Protein AF-A0A1S8CAV7-F1 (afdb_monomer_lite)

Structure (mmCIF, N/CA/C/O backbone):
data_AF-A0A1S8CAV7-F1
#
_entry.id   AF-A0A1S8CAV7-F1
#
loop_
_atom_site.group_PDB
_atom_site.id
_atom_site.type_symbol
_atom_site.label_atom_id
_atom_site.label_alt_id
_atom_site.label_comp_id
_atom_site.label_asym_id
_atom_site.label_entity_id
_atom_site.label_seq_id
_atom_site.pdbx_PDB_ins_code
_atom_site.Cartn_x
_atom_site.Cartn_y
_atom_site.Cartn_z
_atom_site.occupancy
_atom_site.B_iso_or_equiv
_atom_site.auth_seq_id
_atom_site.auth_comp_id
_atom_site.auth_asym_id
_atom_site.auth_atom_id
_atom_site.pdbx_PDB_model_num
ATOM 1 N N . MET A 1 1 ? -5.638 4.459 -50.640 1.00 62.03 1 MET A N 1
ATOM 2 C CA . MET A 1 1 ? -5.194 5.362 -49.550 1.00 62.03 1 MET A CA 1
ATOM 3 C C . MET A 1 1 ? -5.323 4.710 -48.174 1.00 62.03 1 MET A C 1
ATOM 5 O O . MET A 1 1 ? -4.313 4.609 -47.498 1.00 62.03 1 MET A O 1
ATOM 9 N N . VAL A 1 2 ? -6.490 4.172 -47.797 1.00 64.62 2 VAL A N 1
ATOM 10 C CA . VAL A 1 2 ? -6.706 3.442 -46.523 1.00 64.62 2 VAL A CA 1
ATOM 11 C C . VAL A 1 2 ? -5.658 2.351 -46.194 1.00 64.62 2 VAL A C 1
ATOM 13 O O . VAL A 1 2 ? -5.145 2.368 -45.078 1.00 64.62 2 VAL A O 1
ATOM 16 N N . PRO A 1 3 ? -5.250 1.453 -47.118 1.00 77.50 3 PRO A N 1
ATOM 17 C CA . PRO A 1 3 ? -4.288 0.393 -46.782 1.00 77.50 3 PRO A CA 1
ATOM 18 C C . PRO A 1 3 ? -2.865 0.908 -46.521 1.00 77.50 3 PRO A C 1
ATOM 20 O O . PRO A 1 3 ? -2.152 0.334 -45.707 1.00 77.50 3 PRO A O 1
ATOM 23 N N . ALA A 1 4 ? -2.458 2.010 -47.159 1.00 84.94 4 ALA A N 1
ATOM 24 C CA . ALA A 1 4 ? -1.143 2.609 -46.930 1.00 84.94 4 ALA A CA 1
ATOM 25 C C . ALA A 1 4 ? -1.073 3.296 -45.557 1.00 84.94 4 ALA A C 1
ATOM 27 O O . ALA A 1 4 ? -0.089 3.144 -44.843 1.00 84.94 4 ALA A O 1
ATOM 28 N N . VAL A 1 5 ? -2.145 3.990 -45.157 1.00 89.19 5 VAL A N 1
ATOM 29 C CA . VAL A 1 5 ? -2.251 4.597 -43.819 1.00 89.19 5 VAL A CA 1
ATOM 30 C C . VAL A 1 5 ? -2.245 3.519 -42.734 1.00 89.19 5 VAL A C 1
ATOM 32 O O . VAL A 1 5 ? -1.517 3.648 -41.754 1.00 89.19 5 VAL A O 1
ATOM 35 N N . ALA A 1 6 ? -2.989 2.427 -42.932 1.00 92.25 6 ALA A N 1
ATOM 36 C CA . ALA A 1 6 ? -2.999 1.299 -42.003 1.00 92.25 6 ALA A CA 1
ATOM 37 C C . ALA A 1 6 ? -1.619 0.626 -41.885 1.00 92.25 6 ALA A C 1
ATOM 39 O O . ALA A 1 6 ? -1.176 0.337 -40.777 1.00 92.25 6 ALA A O 1
ATOM 40 N N . ALA A 1 7 ? -0.914 0.426 -43.004 1.00 94.25 7 ALA A N 1
ATOM 41 C CA . ALA A 1 7 ? 0.429 -0.153 -43.000 1.00 94.25 7 ALA A CA 1
ATOM 42 C C . ALA A 1 7 ? 1.444 0.738 -42.269 1.00 94.25 7 ALA A C 1
ATOM 44 O O . ALA A 1 7 ? 2.224 0.238 -41.463 1.00 94.25 7 ALA A O 1
ATOM 45 N N . VAL A 1 8 ? 1.407 2.056 -42.499 1.00 96.44 8 VAL A N 1
ATOM 46 C CA . VAL A 1 8 ? 2.273 3.015 -41.793 1.00 96.44 8 VAL A CA 1
ATOM 47 C C . VAL A 1 8 ? 1.970 3.029 -40.295 1.00 96.44 8 VAL A C 1
ATOM 49 O O . VAL A 1 8 ? 2.902 2.994 -39.496 1.00 96.44 8 VAL A O 1
ATOM 52 N N . ALA A 1 9 ? 0.693 3.022 -39.901 1.00 96.00 9 ALA A N 1
ATOM 53 C CA . ALA A 1 9 ? 0.304 2.960 -38.493 1.00 96.00 9 ALA A CA 1
ATOM 54 C C . ALA A 1 9 ? 0.782 1.661 -37.821 1.00 96.00 9 ALA A C 1
ATOM 56 O O . ALA A 1 9 ? 1.320 1.704 -36.718 1.00 96.00 9 ALA A O 1
ATOM 57 N N . ALA A 1 10 ? 0.652 0.519 -38.502 1.00 96.44 10 ALA A N 1
ATOM 58 C CA . ALA A 1 10 ? 1.138 -0.763 -37.998 1.00 96.44 10 ALA A CA 1
ATOM 59 C C . ALA A 1 10 ? 2.668 -0.776 -37.833 1.00 96.44 10 ALA A C 1
ATOM 61 O O . ALA A 1 10 ? 3.169 -1.194 -36.794 1.00 96.44 10 ALA A O 1
ATOM 62 N N . LEU A 1 11 ? 3.412 -0.269 -38.821 1.00 97.38 11 LEU A N 1
ATOM 63 C CA . LEU A 1 11 ? 4.871 -0.137 -38.742 1.00 97.38 11 LEU A CA 1
ATOM 64 C C . LEU A 1 11 ? 5.308 0.791 -37.606 1.00 97.38 11 LEU A C 1
ATOM 66 O O . LEU A 1 11 ? 6.265 0.472 -36.906 1.00 97.38 11 LEU A O 1
ATOM 70 N N . ALA A 1 12 ? 4.603 1.906 -37.406 1.00 96.94 12 ALA A N 1
ATOM 71 C CA . ALA A 1 12 ? 4.876 2.821 -36.305 1.00 96.94 12 ALA A CA 1
ATOM 72 C C . ALA A 1 12 ? 4.676 2.133 -34.946 1.00 96.94 12 ALA A C 1
ATOM 74 O O . ALA A 1 12 ? 5.569 2.203 -34.108 1.00 96.94 12 ALA A O 1
ATOM 75 N N . LEU A 1 13 ? 3.568 1.404 -34.761 1.00 96.75 13 LEU A N 1
ATOM 76 C CA . LEU A 1 13 ? 3.305 0.638 -33.537 1.00 96.75 13 LEU A CA 1
ATOM 77 C C . LEU A 1 13 ? 4.399 -0.404 -33.270 1.00 96.75 13 LEU A C 1
ATOM 79 O O . LEU A 1 13 ? 4.959 -0.436 -32.178 1.00 96.75 13 LEU A O 1
ATOM 83 N N . VAL A 1 14 ? 4.769 -1.196 -34.282 1.00 97.38 14 VAL A N 1
ATOM 84 C CA . VAL A 1 14 ? 5.833 -2.206 -34.148 1.00 97.38 14 VAL A CA 1
ATOM 85 C C . VAL A 1 14 ? 7.176 -1.559 -33.810 1.00 97.38 14 VAL A C 1
ATOM 87 O O . VAL A 1 14 ? 7.891 -2.048 -32.940 1.00 97.38 14 VAL A O 1
ATOM 90 N N . ALA A 1 15 ? 7.532 -0.452 -34.467 1.00 96.81 15 ALA A N 1
ATOM 91 C CA . ALA A 1 15 ? 8.777 0.255 -34.184 1.00 96.81 15 ALA A CA 1
ATOM 92 C C . ALA A 1 15 ? 8.803 0.823 -32.756 1.00 96.81 15 ALA A C 1
ATOM 94 O O . ALA A 1 15 ? 9.840 0.759 -32.094 1.00 96.81 15 ALA A O 1
ATOM 95 N N . THR A 1 16 ? 7.672 1.342 -32.266 1.00 94.88 16 THR A N 1
ATOM 96 C CA . THR A 1 16 ? 7.531 1.812 -30.883 1.00 94.88 16 THR A CA 1
ATOM 97 C C . THR A 1 16 ? 7.692 0.671 -29.883 1.00 94.88 16 THR A C 1
ATOM 99 O O . THR A 1 16 ? 8.473 0.819 -28.945 1.00 94.88 16 THR A O 1
ATOM 102 N N . ASP A 1 17 ? 7.044 -0.473 -30.104 1.00 91.81 17 ASP A N 1
ATOM 103 C CA . ASP A 1 17 ? 7.161 -1.636 -29.217 1.00 91.81 17 ASP A CA 1
ATOM 104 C C . ASP A 1 17 ? 8.589 -2.189 -29.194 1.00 91.81 17 ASP A C 1
ATOM 106 O O . ASP A 1 17 ? 9.149 -2.423 -28.123 1.00 91.81 17 ASP A O 1
ATOM 110 N N . VAL A 1 18 ? 9.230 -2.334 -30.360 1.00 93.44 18 VAL A N 1
ATOM 111 C CA . VAL A 1 18 ? 10.631 -2.776 -30.446 1.00 93.44 18 VAL A CA 1
ATOM 112 C C . VAL A 1 18 ? 11.554 -1.790 -29.731 1.00 93.44 18 VAL A C 1
ATOM 114 O O . VAL A 1 18 ? 12.396 -2.208 -28.938 1.00 93.44 18 VAL A O 1
ATOM 117 N N . GLY A 1 19 ? 11.382 -0.484 -29.956 1.00 92.00 19 GLY A N 1
ATOM 118 C CA . GLY A 1 19 ? 12.151 0.546 -29.255 1.00 92.00 19 GLY A CA 1
ATOM 119 C C . GLY A 1 19 ? 11.951 0.492 -27.739 1.00 92.00 19 GLY A C 1
ATOM 120 O O . GLY A 1 19 ? 12.920 0.589 -26.985 1.00 92.00 19 GLY A O 1
ATOM 121 N N . PHE A 1 20 ? 10.716 0.263 -27.286 1.00 87.06 20 PHE A N 1
ATOM 122 C CA . PHE A 1 20 ? 10.390 0.107 -25.873 1.00 87.06 20 PHE A CA 1
ATOM 123 C C . PHE A 1 20 ? 11.086 -1.117 -25.263 1.00 87.06 20 PHE A C 1
ATOM 125 O O . PHE A 1 20 ? 11.745 -0.987 -24.229 1.00 87.06 20 PHE A O 1
ATOM 132 N N . VAL A 1 21 ? 11.012 -2.278 -25.921 1.00 87.81 21 VAL A N 1
ATOM 133 C CA . VAL A 1 21 ? 11.666 -3.521 -25.476 1.00 87.81 21 VAL A CA 1
ATOM 134 C C . VAL A 1 21 ? 13.182 -3.344 -25.394 1.00 87.81 21 VAL A C 1
ATOM 136 O O . VAL A 1 21 ? 13.780 -3.692 -24.379 1.00 87.81 21 VAL A O 1
ATOM 139 N N . LEU A 1 22 ? 13.802 -2.767 -26.429 1.00 89.62 22 LEU A N 1
ATOM 140 C CA . LEU A 1 22 ? 15.256 -2.574 -26.498 1.00 89.62 22 LEU A CA 1
ATOM 141 C C . LEU A 1 22 ? 15.782 -1.534 -25.499 1.00 89.62 22 LEU A C 1
ATOM 143 O O . LEU A 1 22 ? 16.968 -1.543 -25.181 1.00 89.62 22 LEU A O 1
ATOM 147 N N . SER A 1 23 ? 14.921 -0.648 -24.990 1.00 86.25 23 SER A N 1
ATOM 148 C CA . SER A 1 23 ? 15.301 0.366 -23.996 1.00 86.25 23 SER A CA 1
ATOM 149 C C . SER A 1 23 ? 15.392 -0.165 -22.558 1.00 86.25 23 SER A C 1
ATOM 151 O O . SER A 1 23 ? 15.775 0.586 -21.659 1.00 86.25 23 SER A O 1
ATOM 153 N N . ARG A 1 24 ? 15.028 -1.433 -22.310 1.00 81.62 24 ARG A N 1
ATOM 154 C CA . ARG A 1 24 ? 14.924 -2.013 -20.962 1.00 81.62 24 ARG A CA 1
ATOM 155 C C . ARG A 1 24 ? 15.697 -3.332 -20.827 1.00 81.62 24 ARG A C 1
ATOM 157 O O . ARG A 1 24 ? 15.833 -4.066 -21.803 1.00 81.62 24 ARG A O 1
ATOM 164 N N . PRO A 1 25 ? 16.185 -3.662 -19.617 1.00 81.00 25 PRO A N 1
ATOM 165 C CA . PRO A 1 25 ? 16.867 -4.928 -19.372 1.00 81.00 25 PRO A CA 1
ATOM 166 C C . PRO A 1 25 ? 15.910 -6.122 -19.494 1.00 81.00 25 PRO A C 1
ATOM 168 O O . PRO A 1 25 ? 14.741 -6.031 -19.118 1.00 81.00 25 PRO A O 1
ATOM 171 N N . LEU A 1 26 ? 16.433 -7.247 -19.989 1.00 83.00 26 LEU A N 1
ATOM 172 C CA . LEU A 1 26 ? 15.780 -8.557 -19.985 1.00 83.00 26 LEU A CA 1
ATOM 173 C C . LEU A 1 26 ? 16.530 -9.505 -19.026 1.00 83.00 26 LEU A C 1
ATOM 175 O O . LEU A 1 26 ? 17.762 -9.526 -19.077 1.00 83.00 26 LEU A O 1
ATOM 179 N N . PRO A 1 27 ? 15.827 -10.306 -18.197 1.00 85.25 27 PRO A N 1
ATOM 180 C CA . PRO A 1 27 ? 14.367 -10.375 -18.060 1.00 85.25 27 PRO A CA 1
ATOM 181 C C . PRO A 1 27 ? 13.772 -9.104 -17.434 1.00 85.25 27 PRO A C 1
ATOM 183 O O . PRO A 1 27 ? 14.444 -8.380 -16.702 1.00 85.25 27 PRO A O 1
ATOM 186 N N . TRP A 1 28 ? 12.503 -8.815 -17.737 1.00 80.12 28 TRP A N 1
ATOM 187 C CA . TRP A 1 28 ? 11.812 -7.672 -17.141 1.00 80.12 28 TRP A CA 1
ATOM 188 C C . TRP A 1 28 ? 11.629 -7.880 -15.639 1.00 80.12 28 TRP A C 1
ATOM 190 O O . TRP A 1 28 ? 11.002 -8.845 -15.215 1.00 80.12 28 TRP A O 1
ATOM 200 N N . VAL A 1 29 ? 12.134 -6.936 -14.845 1.00 81.81 29 VAL A N 1
ATOM 201 C CA . VAL A 1 29 ? 12.009 -6.956 -13.376 1.00 81.81 29 VAL A CA 1
ATOM 202 C C . VAL A 1 29 ? 10.701 -6.298 -12.910 1.00 81.81 29 VAL A C 1
ATOM 204 O O . VAL A 1 29 ? 10.203 -6.567 -11.820 1.00 81.81 29 VAL A O 1
ATOM 207 N N . GLN A 1 30 ? 10.116 -5.429 -13.741 1.00 80.69 30 GLN A N 1
ATOM 208 C CA . GLN A 1 30 ? 8.841 -4.755 -13.486 1.00 80.69 30 GLN A CA 1
ATOM 209 C C . GLN A 1 30 ? 8.024 -4.631 -14.774 1.00 80.69 30 GLN A C 1
ATOM 211 O O . GLN A 1 30 ? 8.579 -4.537 -15.872 1.00 80.69 30 GLN A O 1
ATOM 216 N N . ALA A 1 31 ? 6.698 -4.599 -14.624 1.00 82.88 31 ALA A N 1
ATOM 217 C CA . ALA A 1 31 ? 5.784 -4.391 -15.737 1.00 82.88 31 ALA A CA 1
ATOM 218 C C . ALA A 1 31 ? 6.028 -3.027 -16.425 1.00 82.88 31 ALA A C 1
ATOM 220 O O . ALA A 1 31 ? 6.380 -2.050 -15.756 1.00 82.88 31 ALA A O 1
ATOM 221 N N . PRO A 1 32 ? 5.806 -2.931 -17.752 1.00 77.75 32 PRO A N 1
ATOM 222 C CA . PRO A 1 32 ? 5.898 -1.688 -18.520 1.00 77.75 32 PRO A CA 1
ATOM 223 C C . PRO A 1 32 ? 5.147 -0.504 -17.906 1.00 77.75 32 PRO A C 1
ATOM 225 O O . PRO A 1 32 ? 5.674 0.609 -17.872 1.00 77.75 32 PRO A O 1
ATOM 228 N N . ILE A 1 33 ? 3.943 -0.786 -17.409 1.00 80.75 33 ILE A N 1
ATOM 229 C CA . ILE A 1 33 ? 3.052 0.126 -16.701 1.00 80.75 33 ILE A CA 1
ATOM 230 C C . ILE A 1 33 ? 2.805 -0.507 -15.335 1.00 80.75 33 ILE A C 1
ATOM 232 O O . ILE A 1 33 ? 2.320 -1.634 -15.253 1.00 80.75 33 ILE A O 1
ATOM 236 N N . SER A 1 34 ? 3.181 0.198 -14.273 1.00 85.75 34 SER A N 1
ATOM 237 C CA . SER A 1 34 ? 3.037 -0.271 -12.899 1.00 85.75 34 SER A CA 1
ATOM 238 C C . SER A 1 34 ? 2.838 0.914 -11.968 1.00 85.75 34 SER A C 1
ATOM 240 O O . SER A 1 34 ? 3.468 1.954 -12.148 1.00 85.75 34 SER A O 1
ATOM 242 N N . THR A 1 35 ? 1.983 0.740 -10.966 1.00 88.19 35 THR A N 1
ATOM 243 C CA . THR A 1 35 ? 1.799 1.680 -9.852 1.00 88.19 35 THR A CA 1
ATOM 244 C C . THR A 1 35 ? 2.415 1.164 -8.556 1.00 88.19 35 THR A C 1
ATOM 246 O O . THR A 1 35 ? 2.304 1.839 -7.537 1.00 88.19 35 THR A O 1
ATOM 249 N N . ASN A 1 36 ? 3.097 0.013 -8.597 1.00 91.31 36 ASN A N 1
ATOM 250 C CA . ASN A 1 36 ? 3.723 -0.616 -7.436 1.00 91.31 36 ASN A CA 1
ATOM 251 C C . ASN A 1 36 ? 4.852 0.244 -6.866 1.00 91.31 36 ASN A C 1
ATOM 253 O O . ASN A 1 36 ? 5.583 0.918 -7.601 1.00 91.31 36 ASN A O 1
ATOM 257 N N . TRP A 1 37 ? 5.028 0.199 -5.546 1.00 93.25 37 TRP A N 1
ATOM 258 C CA . TRP A 1 37 ? 6.032 1.008 -4.843 1.00 93.25 37 TRP A CA 1
ATOM 259 C C . TRP A 1 37 ? 7.343 0.239 -4.630 1.00 93.25 37 TRP A C 1
ATOM 261 O O . TRP A 1 37 ? 8.356 0.836 -4.277 1.00 93.25 37 TRP A O 1
ATOM 271 N N . ALA A 1 38 ? 7.344 -1.060 -4.937 1.00 93.31 38 ALA A N 1
ATOM 272 C CA . ALA A 1 38 ? 8.514 -1.925 -4.967 1.00 93.31 38 ALA A CA 1
ATOM 273 C C . ALA A 1 38 ? 8.427 -2.959 -6.107 1.00 93.31 38 ALA A C 1
ATOM 275 O O . ALA A 1 38 ? 7.399 -3.112 -6.776 1.00 93.31 38 ALA A O 1
ATOM 276 N N . THR A 1 39 ? 9.525 -3.672 -6.362 1.00 92.12 39 THR A N 1
ATOM 277 C CA . THR A 1 39 ? 9.519 -4.886 -7.200 1.00 92.12 39 THR A CA 1
ATOM 278 C C . THR A 1 39 ? 8.803 -6.041 -6.489 1.00 92.12 39 THR A C 1
ATOM 280 O O . THR A 1 39 ? 8.658 -6.031 -5.269 1.00 92.12 39 THR A O 1
ATOM 283 N N . ALA A 1 40 ? 8.371 -7.059 -7.242 1.00 91.06 40 ALA A N 1
ATOM 284 C CA . ALA A 1 40 ? 7.746 -8.248 -6.656 1.00 91.06 40 ALA A CA 1
ATOM 285 C C . ALA A 1 40 ? 8.689 -8.977 -5.680 1.00 91.06 40 ALA A C 1
ATOM 287 O O . ALA A 1 40 ? 8.264 -9.356 -4.596 1.00 91.06 40 ALA A O 1
ATOM 288 N N . GLU A 1 41 ? 9.971 -9.093 -6.036 1.00 92.94 41 GLU A N 1
ATOM 289 C CA . GLU A 1 41 ? 11.014 -9.687 -5.189 1.00 92.94 41 GLU A CA 1
ATOM 290 C C . GLU A 1 41 ? 11.230 -8.887 -3.895 1.00 92.94 41 GLU A C 1
ATOM 292 O O . GLU A 1 41 ? 11.359 -9.459 -2.818 1.00 92.94 41 GLU A O 1
ATOM 297 N N . GLN A 1 42 ? 11.207 -7.552 -3.973 1.00 95.44 42 GLN A N 1
ATOM 298 C CA . GLN A 1 42 ? 11.299 -6.706 -2.782 1.00 95.44 42 GLN A CA 1
ATOM 299 C C . GLN A 1 42 ? 10.078 -6.864 -1.873 1.00 95.44 42 GLN A C 1
ATOM 301 O O . GLN A 1 42 ? 10.258 -6.965 -0.666 1.00 95.44 42 GLN A O 1
ATOM 306 N N . TYR A 1 43 ? 8.860 -6.916 -2.422 1.00 95.19 43 TYR A N 1
ATOM 307 C CA . TYR A 1 43 ? 7.669 -7.187 -1.613 1.00 95.19 43 TYR A CA 1
ATOM 308 C C . TYR A 1 43 ? 7.710 -8.571 -0.969 1.00 95.19 43 TYR A C 1
ATOM 310 O O . TYR A 1 43 ? 7.356 -8.693 0.196 1.00 95.19 43 TYR A O 1
ATOM 318 N N . GLN A 1 44 ? 8.158 -9.593 -1.700 1.00 95.94 44 GLN A N 1
ATOM 319 C CA . GLN A 1 44 ? 8.335 -10.932 -1.149 1.00 95.94 44 GLN A CA 1
ATOM 320 C C . GLN A 1 44 ? 9.282 -10.911 0.051 1.00 95.94 44 GLN A C 1
ATOM 322 O O . GLN A 1 44 ? 8.892 -11.330 1.136 1.00 95.94 44 GLN A O 1
ATOM 327 N N . ARG A 1 45 ? 10.486 -10.354 -0.129 1.00 96.69 45 ARG A N 1
ATOM 328 C CA . ARG A 1 45 ? 11.482 -10.250 0.940 1.00 96.69 45 ARG A CA 1
ATOM 329 C C . ARG A 1 45 ? 10.926 -9.522 2.165 1.00 96.69 45 ARG A C 1
ATOM 331 O O . ARG A 1 45 ? 11.113 -9.984 3.280 1.00 96.69 45 ARG A O 1
ATOM 338 N N . ILE A 1 46 ? 10.239 -8.396 1.958 1.00 96.00 46 ILE A N 1
ATOM 339 C CA . ILE A 1 46 ? 9.635 -7.635 3.061 1.00 96.00 46 ILE A CA 1
ATOM 340 C C . ILE A 1 46 ? 8.580 -8.479 3.778 1.00 96.00 46 ILE A C 1
ATOM 342 O O . ILE A 1 46 ? 8.589 -8.519 4.999 1.00 96.00 46 ILE A O 1
ATOM 346 N N . GLY A 1 47 ? 7.703 -9.171 3.044 1.00 95.25 47 GLY A N 1
ATOM 347 C CA . GLY A 1 47 ? 6.706 -10.056 3.644 1.00 95.25 47 GLY A CA 1
ATOM 348 C C . GLY A 1 47 ? 7.353 -11.141 4.508 1.00 95.25 47 GLY A C 1
ATOM 349 O O . GLY A 1 47 ? 7.015 -11.262 5.679 1.00 95.25 47 GLY A O 1
ATOM 350 N N . GLU A 1 48 ? 8.339 -11.858 3.969 1.00 96.31 48 GLU A N 1
ATOM 351 C CA . GLU A 1 48 ? 9.077 -12.903 4.696 1.00 96.31 48 GLU A CA 1
ATOM 352 C C . GLU A 1 48 ? 9.766 -12.356 5.965 1.00 96.31 48 GLU A C 1
ATOM 354 O O . GLU A 1 48 ? 9.699 -12.976 7.025 1.00 96.31 48 GLU A O 1
ATOM 359 N N . GLU A 1 49 ? 10.390 -11.175 5.895 1.00 95.44 49 GLU A N 1
ATOM 360 C CA . GLU A 1 49 ? 11.027 -10.530 7.054 1.00 95.44 49 GLU A CA 1
ATOM 361 C C . GLU A 1 49 ? 10.000 -10.005 8.078 1.00 95.44 49 GLU A C 1
ATOM 363 O O . GLU A 1 49 ? 10.247 -10.034 9.288 1.00 95.44 49 GLU A O 1
ATOM 368 N N . MET A 1 50 ? 8.826 -9.566 7.616 1.00 94.00 50 MET A N 1
ATOM 369 C CA . MET A 1 50 ? 7.736 -9.104 8.474 1.00 94.00 50 MET A CA 1
ATOM 370 C C . MET A 1 50 ? 7.100 -10.228 9.292 1.00 94.00 50 MET A C 1
ATOM 372 O O . MET A 1 50 ? 6.580 -9.938 10.367 1.00 94.00 50 MET A O 1
ATOM 376 N N . GLN A 1 51 ? 7.157 -11.485 8.839 1.00 92.94 51 GLN A N 1
ATOM 377 C CA . GLN A 1 51 ? 6.531 -12.614 9.538 1.00 92.94 51 GLN A CA 1
ATOM 378 C C . GLN A 1 51 ? 6.956 -12.698 11.013 1.00 92.94 51 GLN A C 1
ATOM 380 O O . GLN A 1 51 ? 6.128 -12.931 11.894 1.00 92.94 51 GLN A O 1
ATOM 385 N N . GLU A 1 52 ? 8.242 -12.479 11.298 1.00 90.94 52 GLU A N 1
ATOM 386 C CA . GLU A 1 52 ? 8.741 -12.471 12.675 1.00 90.94 52 GLU A CA 1
ATOM 387 C C . GLU A 1 52 ? 8.566 -11.098 13.341 1.00 90.94 52 GLU A C 1
ATOM 389 O O . GLU A 1 52 ? 8.218 -11.032 14.518 1.00 90.94 52 GLU A O 1
ATOM 394 N N . ALA A 1 53 ? 8.749 -9.999 12.599 1.00 91.50 53 ALA A N 1
ATOM 395 C CA . ALA A 1 53 ? 8.652 -8.640 13.142 1.00 91.50 53 ALA A CA 1
ATOM 396 C C . ALA A 1 53 ? 7.226 -8.241 13.572 1.00 91.50 53 ALA A C 1
ATOM 398 O O . ALA A 1 53 ? 7.069 -7.418 14.472 1.00 91.50 53 ALA A O 1
ATOM 399 N N . ALA A 1 54 ? 6.202 -8.821 12.943 1.00 92.75 54 ALA A N 1
ATOM 400 C CA . ALA A 1 54 ? 4.787 -8.544 13.189 1.00 92.75 54 ALA A CA 1
ATOM 401 C C . ALA A 1 54 ? 4.046 -9.725 13.844 1.00 92.75 54 ALA A C 1
ATOM 403 O O . ALA A 1 54 ? 2.816 -9.792 13.818 1.00 92.75 54 ALA A O 1
ATOM 404 N N . ARG A 1 55 ? 4.775 -10.692 14.416 1.00 92.19 55 ARG A N 1
ATOM 405 C CA . ARG A 1 55 ? 4.177 -11.893 15.008 1.00 92.19 55 ARG A CA 1
ATOM 406 C C . ARG A 1 55 ? 3.184 -11.526 16.119 1.00 92.19 55 ARG A C 1
ATOM 408 O O . ARG A 1 55 ? 3.581 -11.076 17.189 1.00 92.19 55 ARG A O 1
ATOM 415 N N . GLY A 1 56 ? 1.909 -11.840 15.891 1.00 90.81 56 GLY A N 1
ATOM 416 C CA . GLY A 1 56 ? 0.824 -11.609 16.852 1.00 90.81 56 GLY A CA 1
ATOM 417 C C . GLY A 1 56 ? 0.292 -10.173 16.879 1.00 90.81 56 GLY A C 1
ATOM 418 O O . GLY A 1 56 ? -0.529 -9.862 17.737 1.00 90.81 56 GLY A O 1
ATOM 419 N N . GLU A 1 57 ? 0.745 -9.324 15.958 1.00 94.19 57 GLU A N 1
ATOM 420 C CA . GLU A 1 57 ? 0.299 -7.941 15.804 1.00 94.19 57 GLU A CA 1
ATOM 421 C C . GLU A 1 57 ? -0.659 -7.829 14.608 1.00 94.19 57 GLU A C 1
ATOM 423 O O . GLU A 1 57 ? -0.537 -8.567 13.625 1.00 94.19 57 GLU A O 1
ATOM 428 N N . VAL A 1 58 ? -1.585 -6.870 14.667 1.00 94.50 58 VAL A N 1
ATOM 429 C CA . VAL A 1 58 ? -2.415 -6.486 13.517 1.00 94.50 58 VAL A CA 1
ATOM 430 C C . VAL A 1 58 ? -1.728 -5.314 12.825 1.00 94.50 58 VAL A C 1
ATOM 432 O O . VAL A 1 58 ? -1.428 -4.297 13.454 1.00 94.50 58 VAL A O 1
ATOM 435 N N . VAL A 1 59 ? -1.466 -5.449 11.527 1.00 94.94 59 VAL A N 1
ATOM 436 C CA . VAL A 1 59 ? -0.635 -4.507 10.772 1.00 94.94 59 VAL A CA 1
ATOM 437 C C . VAL A 1 59 ? -1.479 -3.722 9.776 1.00 94.94 59 VAL A C 1
ATOM 439 O O . VAL A 1 59 ? -2.092 -4.293 8.879 1.00 94.94 59 VAL A O 1
ATOM 442 N N . ALA A 1 60 ? -1.467 -2.397 9.864 1.00 94.62 60 ALA A N 1
ATOM 443 C CA . ALA A 1 60 ? -2.062 -1.536 8.858 1.00 94.62 60 ALA A CA 1
ATOM 444 C C . ALA A 1 60 ? -1.227 -1.557 7.569 1.00 94.62 60 ALA A C 1
ATOM 446 O O . ALA A 1 60 ? -0.004 -1.386 7.567 1.00 94.62 60 ALA A O 1
ATOM 447 N N . SER A 1 61 ? -1.923 -1.754 6.459 1.00 91.19 61 SER A N 1
ATOM 448 C CA . SER A 1 61 ? -1.387 -1.728 5.102 1.00 91.19 61 SER A CA 1
ATOM 449 C C . SER A 1 61 ? -0.778 -0.381 4.682 1.00 91.19 61 SER A C 1
ATOM 451 O O . SER A 1 61 ? -1.336 0.665 5.017 1.00 91.19 61 SER A O 1
ATOM 453 N N . PRO A 1 62 ? 0.238 -0.375 3.792 1.00 87.44 62 PRO A N 1
ATOM 454 C CA . PRO A 1 62 ? 0.683 0.839 3.103 1.00 87.44 62 PRO A CA 1
ATOM 455 C C . PRO A 1 62 ? -0.211 1.235 1.904 1.00 87.44 62 PRO A C 1
ATOM 457 O O . PRO A 1 62 ? 0.104 2.177 1.179 1.00 87.44 62 PRO A O 1
ATOM 460 N N . GLY A 1 63 ? -1.280 0.483 1.631 1.00 80.94 63 GLY A N 1
ATOM 461 C CA . GLY A 1 63 ? -2.194 0.601 0.487 1.00 80.94 63 GLY A CA 1
ATOM 462 C C . GLY A 1 63 ? -2.072 -0.525 -0.555 1.00 80.94 63 GLY A C 1
ATOM 463 O O . GLY A 1 63 ? -3.033 -0.789 -1.268 1.00 80.94 63 GLY A O 1
ATOM 464 N N . GLU A 1 64 ? -0.926 -1.213 -0.630 1.00 80.12 64 GLU A N 1
ATOM 465 C CA . GLU A 1 64 ? -0.653 -2.316 -1.573 1.00 80.12 64 GLU A CA 1
ATOM 466 C C . GLU A 1 64 ? -0.336 -3.614 -0.796 1.00 80.12 64 GLU A C 1
ATOM 468 O O . GLU A 1 64 ? 0.830 -3.977 -0.626 1.00 80.12 64 GLU A O 1
ATOM 473 N N . ILE A 1 65 ? -1.365 -4.305 -0.279 1.00 84.25 65 ILE A N 1
ATOM 474 C CA . ILE A 1 65 ? -1.176 -5.4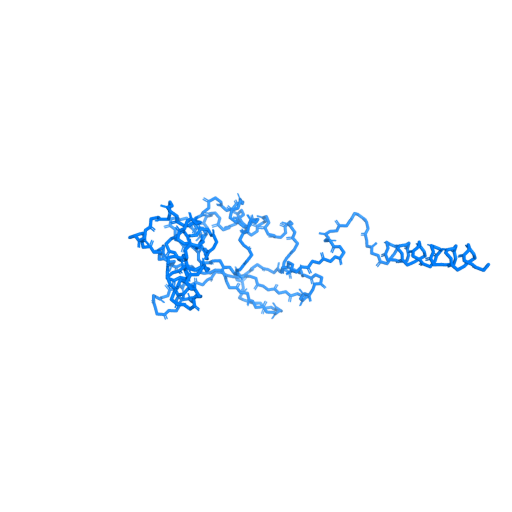53 0.638 1.00 84.25 65 ILE A CA 1
ATOM 475 C C . ILE A 1 65 ? -0.807 -6.770 -0.023 1.00 84.25 65 ILE A C 1
ATOM 477 O O . ILE A 1 65 ? -0.161 -7.589 0.617 1.00 84.25 65 ILE A O 1
ATOM 481 N N . GLY A 1 66 ? -1.259 -7.024 -1.254 1.00 85.38 66 GLY A N 1
ATOM 482 C CA . GLY A 1 66 ? -1.472 -8.399 -1.727 1.00 85.38 66 GLY A CA 1
ATOM 483 C C . GLY A 1 66 ? -0.247 -9.306 -1.588 1.00 85.38 66 GLY A C 1
ATOM 484 O O . GLY A 1 66 ? -0.320 -10.365 -0.970 1.00 85.38 66 GLY A O 1
ATOM 485 N N . THR A 1 67 ? 0.898 -8.868 -2.113 1.00 91.00 67 THR A N 1
ATOM 486 C CA . THR A 1 67 ? 2.147 -9.640 -2.043 1.00 91.00 67 THR A CA 1
ATOM 487 C C . THR A 1 67 ? 2.725 -9.681 -0.628 1.00 91.00 67 THR A C 1
ATOM 489 O O . THR A 1 67 ? 3.231 -10.719 -0.219 1.00 91.00 67 THR A O 1
ATOM 492 N N . LEU A 1 68 ? 2.634 -8.581 0.128 1.00 93.06 68 LEU A N 1
ATOM 493 C CA . LEU A 1 68 ? 3.121 -8.521 1.509 1.00 93.06 68 LEU A CA 1
ATOM 494 C C . LEU A 1 68 ? 2.359 -9.503 2.400 1.00 93.06 68 LEU A C 1
ATOM 496 O O . LEU A 1 68 ? 2.975 -10.328 3.063 1.00 93.06 68 LEU A O 1
ATOM 500 N N . ALA A 1 69 ? 1.028 -9.457 2.357 1.00 91.12 69 ALA A N 1
ATOM 501 C CA . ALA A 1 69 ? 0.160 -10.325 3.142 1.00 91.12 69 ALA A CA 1
ATOM 502 C C . ALA A 1 69 ? 0.354 -11.802 2.773 1.00 91.12 69 ALA A C 1
ATOM 504 O O . ALA A 1 69 ? 0.386 -12.654 3.656 1.00 91.12 69 ALA A O 1
ATOM 505 N N . TYR A 1 70 ? 0.542 -12.102 1.480 1.00 92.56 70 TYR A N 1
ATOM 506 C CA . TYR A 1 70 ? 0.783 -13.467 1.012 1.00 92.56 70 TYR A CA 1
ATOM 507 C C . TYR A 1 70 ? 2.054 -14.086 1.610 1.00 92.56 70 TYR A C 1
ATOM 509 O O . TYR A 1 70 ? 2.018 -15.242 2.013 1.00 92.56 70 TYR A O 1
ATOM 517 N N . TYR A 1 71 ? 3.161 -13.337 1.664 1.00 95.19 71 TYR A N 1
ATOM 518 C CA . TYR A 1 71 ? 4.442 -13.855 2.163 1.00 95.19 71 TYR A CA 1
ATOM 519 C C . TYR A 1 71 ? 4.636 -13.690 3.673 1.00 95.19 71 TYR A C 1
ATOM 521 O O . TYR A 1 71 ? 5.351 -14.482 4.275 1.00 95.19 71 TYR A O 1
ATOM 529 N N . CYS A 1 72 ? 4.016 -12.682 4.286 1.00 93.56 72 CYS A N 1
ATOM 530 C CA . CYS A 1 72 ? 4.112 -12.463 5.728 1.00 93.56 72 CYS A CA 1
ATOM 531 C C . CYS A 1 72 ? 3.352 -13.510 6.537 1.00 93.56 72 CYS A C 1
ATOM 533 O O . CYS A 1 72 ? 3.749 -13.821 7.656 1.00 93.56 72 CYS A O 1
ATOM 535 N N . GLU A 1 73 ? 2.239 -14.021 5.995 1.00 90.12 73 GLU A N 1
ATOM 536 C CA . GLU A 1 73 ? 1.293 -14.857 6.746 1.00 90.12 73 GLU A CA 1
ATOM 537 C C . GLU A 1 73 ? 0.859 -14.201 8.078 1.00 90.12 73 GLU A C 1
ATOM 539 O O . GLU A 1 73 ? 0.619 -14.877 9.077 1.00 90.12 73 GLU A O 1
ATOM 544 N N . CYS A 1 74 ? 0.774 -12.867 8.088 1.00 89.50 74 CYS A N 1
ATOM 545 C CA . CYS A 1 74 ? 0.365 -12.049 9.227 1.00 89.50 74 CYS A CA 1
ATOM 546 C C . CYS A 1 74 ? -0.948 -11.302 8.947 1.00 89.50 74 CYS A C 1
ATOM 548 O O . CYS A 1 74 ? -1.372 -11.174 7.794 1.00 89.50 74 CYS A O 1
ATOM 550 N N . ASP A 1 75 ? -1.575 -10.777 10.003 1.00 92.25 75 ASP A N 1
ATOM 551 C CA . ASP A 1 75 ? -2.840 -10.041 9.931 1.00 92.25 75 ASP A CA 1
ATOM 552 C C . ASP A 1 75 ? -2.626 -8.613 9.395 1.00 92.25 75 ASP A C 1
ATOM 554 O O . ASP A 1 75 ? -2.659 -7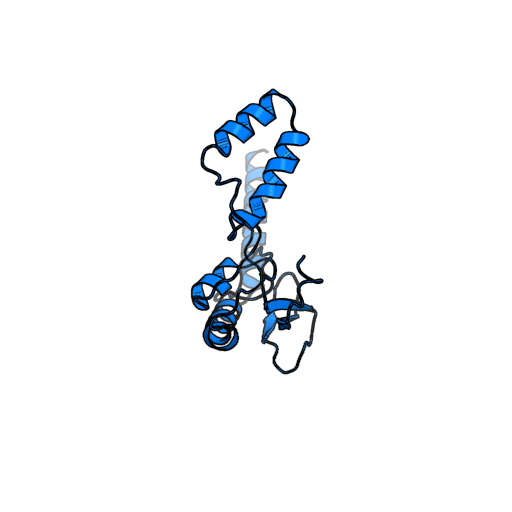.632 10.140 1.00 92.25 75 ASP A O 1
ATOM 558 N N . ILE A 1 76 ? -2.387 -8.490 8.082 1.00 93.00 76 ILE A N 1
ATOM 559 C CA . ILE A 1 76 ? -2.315 -7.192 7.397 1.00 93.00 76 ILE A CA 1
ATOM 560 C C . ILE A 1 76 ? -3.715 -6.742 6.972 1.00 93.00 76 ILE A C 1
ATOM 562 O O . ILE A 1 76 ? -4.364 -7.362 6.120 1.00 93.00 76 ILE A O 1
ATOM 566 N N . VAL A 1 77 ? -4.160 -5.618 7.524 1.00 93.38 77 VAL A N 1
ATOM 567 C CA . VAL A 1 77 ? -5.511 -5.092 7.339 1.00 93.38 77 VAL A CA 1
ATOM 568 C C . VAL A 1 77 ? -5.532 -3.782 6.552 1.00 93.38 77 VAL A C 1
ATOM 570 O O . VAL A 1 77 ? -4.689 -2.896 6.718 1.00 93.38 77 VAL A O 1
ATOM 573 N N . ASP A 1 78 ? -6.522 -3.671 5.673 1.00 91.00 78 ASP A N 1
ATOM 574 C CA . ASP A 1 78 ? -6.973 -2.436 5.041 1.00 91.00 78 ASP A CA 1
ATOM 575 C C . ASP A 1 78 ? -8.479 -2.502 4.751 1.00 91.00 78 ASP A C 1
ATOM 577 O O . ASP A 1 78 ? -9.159 -3.473 5.077 1.00 91.00 78 ASP A O 1
ATOM 581 N N . VAL A 1 79 ? -9.012 -1.472 4.096 1.00 88.56 79 VAL A N 1
ATOM 582 C CA . VAL A 1 79 ? -10.436 -1.385 3.728 1.00 88.56 79 VAL A CA 1
ATOM 583 C C . VAL A 1 79 ? -10.925 -2.496 2.783 1.00 88.56 79 VAL A C 1
ATOM 585 O O . VAL A 1 79 ? -12.133 -2.624 2.576 1.00 88.56 79 VAL A O 1
ATOM 588 N N . PHE A 1 80 ? -10.018 -3.253 2.160 1.00 85.38 80 PHE A N 1
ATOM 589 C CA . PHE A 1 80 ? -10.317 -4.358 1.251 1.00 85.38 80 PHE A CA 1
ATOM 590 C C . PHE A 1 80 ? -10.154 -5.730 1.913 1.00 85.38 80 PHE A C 1
ATOM 592 O O . PHE A 1 80 ? -10.894 -6.646 1.542 1.00 85.38 80 PHE A O 1
ATOM 599 N N . SER A 1 81 ? -9.226 -5.893 2.861 1.00 89.38 81 SER A N 1
ATOM 600 C CA . SER A 1 81 ? -9.042 -7.149 3.605 1.00 89.38 81 SER A CA 1
ATOM 601 C C . SER A 1 81 ? -9.862 -7.227 4.895 1.00 89.38 81 SER A C 1
ATOM 603 O O . SER A 1 81 ? -10.262 -8.327 5.278 1.00 89.38 81 SER A O 1
ATOM 605 N N . ASP A 1 82 ? -10.196 -6.093 5.519 1.00 92.38 82 ASP A N 1
ATOM 606 C CA . ASP A 1 82 ? -11.048 -6.031 6.706 1.00 92.38 82 ASP A CA 1
ATOM 607 C C . ASP A 1 82 ? -12.502 -5.684 6.349 1.00 92.38 82 ASP A C 1
ATOM 609 O O . ASP A 1 82 ? -12.849 -4.593 5.884 1.00 92.38 82 ASP A O 1
ATOM 613 N N . ARG A 1 83 ? -13.398 -6.640 6.611 1.00 92.19 83 ARG A N 1
ATOM 614 C CA . ARG A 1 83 ? -14.836 -6.471 6.378 1.00 92.19 83 ARG A CA 1
ATOM 615 C C . ARG A 1 83 ? -15.471 -5.467 7.339 1.00 92.19 83 ARG A C 1
ATOM 617 O O . ARG A 1 83 ? -16.414 -4.796 6.920 1.00 92.19 83 ARG A O 1
ATOM 624 N N . GLY A 1 84 ? -14.971 -5.336 8.569 1.00 94.50 84 GLY A N 1
ATOM 625 C CA . GLY A 1 84 ? -15.463 -4.351 9.535 1.00 94.50 84 GLY A CA 1
ATOM 626 C C . GLY A 1 84 ? -15.196 -2.922 9.062 1.00 94.50 84 GLY A C 1
ATOM 627 O O . GLY A 1 84 ? -16.097 -2.080 9.071 1.00 94.50 84 GLY A O 1
ATOM 628 N N . ALA A 1 85 ? -14.009 -2.669 8.499 1.00 92.62 85 ALA A N 1
ATOM 629 C CA . ALA A 1 85 ? -13.643 -1.372 7.921 1.00 92.62 85 ALA A CA 1
ATOM 630 C C . ALA A 1 85 ? -14.575 -0.912 6.776 1.00 92.62 85 ALA A C 1
ATOM 632 O O . ALA A 1 85 ? -14.767 0.290 6.560 1.00 92.62 85 ALA A O 1
ATOM 633 N N . ILE A 1 86 ? -15.213 -1.842 6.050 1.00 93.19 86 ILE A N 1
ATOM 634 C CA . ILE A 1 86 ? -16.114 -1.505 4.937 1.00 93.19 86 ILE A CA 1
ATOM 635 C C . ILE A 1 86 ? -17.513 -1.068 5.397 1.00 93.19 86 ILE A C 1
ATOM 637 O O . ILE A 1 86 ? -18.194 -0.332 4.672 1.00 93.19 86 ILE A O 1
ATOM 641 N N . VAL A 1 87 ? -17.956 -1.486 6.587 1.00 95.00 87 VAL A N 1
ATOM 642 C CA . VAL A 1 87 ? -19.305 -1.220 7.122 1.00 95.00 87 VAL A CA 1
ATOM 643 C C . VAL A 1 87 ? -19.664 0.275 7.101 1.00 95.00 87 VAL A C 1
ATOM 645 O O . VAL A 1 87 ? -20.682 0.633 6.487 1.00 95.00 87 VAL A O 1
ATOM 648 N N . PRO A 1 88 ? -18.853 1.194 7.671 1.00 94.12 88 PRO A N 1
ATOM 649 C CA . PRO A 1 88 ? -19.170 2.622 7.640 1.00 94.12 88 PRO A CA 1
ATOM 650 C C . PRO A 1 88 ? -19.156 3.210 6.218 1.00 94.12 88 PRO A C 1
ATOM 652 O O . PRO A 1 88 ? -19.914 4.145 5.928 1.00 94.12 88 PRO A O 1
ATOM 655 N N . LEU A 1 89 ? -18.346 2.656 5.306 1.00 93.94 89 LEU A N 1
ATOM 656 C CA . LEU A 1 89 ? -18.272 3.090 3.907 1.00 93.94 89 LEU A CA 1
ATOM 657 C C . LEU A 1 89 ? -19.549 2.725 3.143 1.00 93.94 89 LEU A C 1
ATOM 659 O O . LEU A 1 89 ? -20.096 3.567 2.422 1.00 93.94 89 LEU A O 1
ATOM 663 N N . VAL A 1 90 ? -20.056 1.505 3.338 1.00 94.81 90 VAL A N 1
ATOM 664 C CA . VAL A 1 90 ? -21.327 1.048 2.757 1.00 94.81 90 VAL A CA 1
ATOM 665 C C . VAL A 1 90 ? -22.481 1.884 3.296 1.00 94.81 90 VAL A C 1
ATOM 667 O O . VAL A 1 90 ? -23.254 2.430 2.507 1.00 94.81 90 VAL A O 1
ATOM 670 N N . ALA A 1 91 ? -22.548 2.085 4.616 1.00 95.38 91 ALA A N 1
ATOM 671 C CA . ALA A 1 91 ? -23.593 2.898 5.234 1.00 95.38 91 ALA A CA 1
ATOM 672 C C . ALA A 1 91 ? -23.595 4.341 4.697 1.00 95.38 91 ALA A C 1
ATOM 674 O O . ALA A 1 91 ? -24.656 4.909 4.430 1.00 95.38 91 ALA A O 1
ATOM 675 N N . ARG A 1 92 ? -22.414 4.944 4.495 1.00 96.56 92 ARG A N 1
ATOM 676 C CA . ARG A 1 92 ? -22.293 6.274 3.877 1.00 96.56 92 ARG A CA 1
ATOM 677 C C . ARG A 1 92 ? -22.822 6.282 2.445 1.00 96.56 92 ARG A C 1
ATOM 679 O O . ARG A 1 92 ? -23.637 7.139 2.110 1.00 96.56 92 ARG A O 1
ATOM 686 N N . ARG A 1 93 ? -22.426 5.304 1.627 1.00 96.62 93 ARG A N 1
ATOM 687 C CA . ARG A 1 93 ? -22.875 5.208 0.230 1.00 96.62 93 ARG A CA 1
ATOM 688 C C . ARG A 1 93 ? -24.375 4.976 0.110 1.00 96.62 93 ARG A C 1
ATOM 690 O O . ARG A 1 93 ? -25.001 5.569 -0.760 1.00 96.62 93 ARG A O 1
ATOM 697 N N . GLU A 1 94 ? -24.974 4.192 1.001 1.00 96.88 94 GLU A N 1
ATOM 698 C CA . GLU A 1 94 ? -26.430 4.021 1.055 1.00 96.88 94 GLU A CA 1
ATOM 699 C C . GLU A 1 94 ? -27.152 5.336 1.393 1.00 96.88 94 GLU A C 1
ATOM 701 O O . GLU A 1 94 ? -28.176 5.644 0.775 1.00 96.88 94 GLU A O 1
ATOM 706 N N . ARG A 1 95 ? -26.622 6.142 2.329 1.00 97.50 95 ARG A N 1
ATOM 707 C CA . ARG A 1 95 ? -27.198 7.455 2.685 1.00 97.50 95 ARG A CA 1
ATOM 708 C C . ARG A 1 95 ? -27.154 8.442 1.521 1.00 97.50 95 ARG A C 1
ATOM 710 O O . ARG A 1 95 ? -28.147 9.126 1.285 1.00 97.50 95 ARG A O 1
ATOM 717 N N . GLU A 1 96 ? -26.043 8.478 0.795 1.00 97.94 96 GLU A N 1
ATOM 718 C CA . GLU A 1 96 ? -25.813 9.378 -0.345 1.00 97.94 96 GLU A CA 1
ATOM 719 C C . GLU A 1 96 ? -26.523 8.919 -1.633 1.00 97.94 96 GLU A C 1
ATOM 721 O O . GLU A 1 96 ? -26.711 9.706 -2.560 1.00 97.94 96 GLU A O 1
ATOM 726 N N . ALA A 1 97 ? -26.934 7.651 -1.706 1.00 97.81 97 ALA A N 1
ATOM 727 C CA . ALA A 1 97 ? -27.542 7.065 -2.893 1.00 97.81 97 ALA A CA 1
ATOM 728 C C . ALA A 1 97 ? -28.995 7.513 -3.134 1.00 97.81 97 ALA A C 1
ATOM 730 O O . ALA A 1 97 ? -29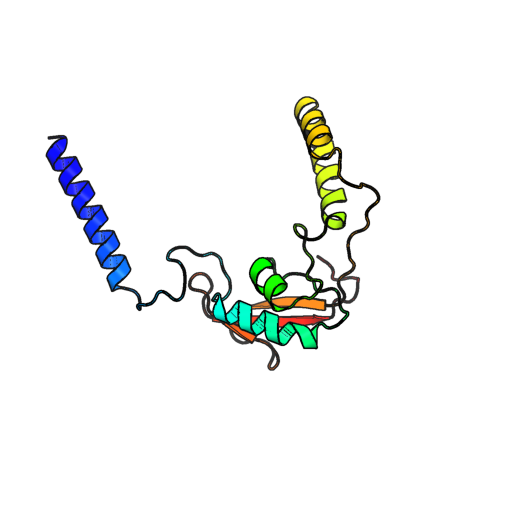.797 7.680 -2.209 1.00 97.81 97 ALA A O 1
ATOM 731 N N . SER A 1 98 ? -29.365 7.590 -4.419 1.00 98.31 98 SER A N 1
ATOM 732 C CA . SER A 1 98 ? -30.764 7.669 -4.852 1.00 98.31 98 SER A CA 1
ATOM 733 C C . SER A 1 98 ? -31.545 6.412 -4.427 1.00 98.31 98 SER A C 1
ATOM 735 O O . SER A 1 98 ? -30.931 5.372 -4.181 1.00 98.31 98 SER A O 1
ATOM 737 N N . PRO A 1 99 ? -32.892 6.439 -4.383 1.00 98.19 99 PRO A N 1
ATOM 738 C CA . PRO A 1 99 ? -33.682 5.293 -3.921 1.00 98.19 99 PRO A CA 1
ATOM 739 C C . PRO A 1 99 ? -33.387 3.984 -4.667 1.00 98.19 99 PRO A C 1
ATOM 741 O O . PRO A 1 99 ? -33.267 2.931 -4.046 1.00 98.19 99 PRO A O 1
ATOM 744 N N . VAL A 1 100 ? -33.207 4.056 -5.991 1.00 98.31 100 VAL A N 1
ATOM 745 C CA . VAL A 1 100 ? -32.878 2.884 -6.820 1.00 98.31 100 VAL A CA 1
ATOM 746 C C . VAL A 1 100 ? -31.486 2.357 -6.485 1.00 98.31 100 VAL A C 1
ATOM 748 O O . VAL A 1 100 ? -31.319 1.163 -6.248 1.00 98.31 100 VAL A O 1
ATOM 751 N N . MET A 1 101 ? -30.488 3.240 -6.417 1.00 98.25 101 MET A N 1
ATOM 752 C CA . MET A 1 101 ? -29.119 2.833 -6.109 1.00 98.25 101 MET A CA 1
ATOM 753 C C . MET A 1 101 ? -29.010 2.276 -4.684 1.00 98.25 101 MET A C 1
ATOM 755 O O . MET A 1 101 ? -28.342 1.271 -4.469 1.00 98.25 101 MET A O 1
ATOM 759 N N . ARG A 1 102 ? -29.729 2.857 -3.719 1.00 97.88 102 ARG A N 1
ATOM 760 C CA . ARG A 1 102 ? -29.803 2.349 -2.344 1.00 97.88 102 ARG A CA 1
ATOM 761 C C . ARG A 1 102 ? -30.370 0.931 -2.292 1.00 97.88 102 ARG A C 1
ATOM 763 O O . ARG A 1 102 ? -29.829 0.102 -1.571 1.00 97.88 102 ARG A O 1
ATOM 770 N N . ALA A 1 103 ? -31.416 0.634 -3.065 1.00 97.69 103 ALA A N 1
ATOM 771 C CA . ALA A 1 103 ? -31.976 -0.716 -3.136 1.00 97.69 103 ALA A CA 1
ATOM 772 C C . ALA A 1 103 ? -30.975 -1.728 -3.727 1.00 97.69 103 ALA A C 1
ATOM 774 O O . ALA A 1 103 ? -30.836 -2.833 -3.204 1.00 97.69 103 ALA A O 1
ATOM 775 N N . LEU A 1 104 ? -30.240 -1.338 -4.776 1.00 98.25 104 LEU A N 1
ATOM 776 C CA . LEU A 1 104 ? -29.190 -2.173 -5.370 1.00 98.25 104 LEU A CA 1
ATOM 777 C C . LEU A 1 104 ? -28.019 -2.405 -4.408 1.00 98.25 104 LEU A C 1
ATOM 779 O O . LEU A 1 104 ? -27.547 -3.533 -4.296 1.00 98.25 104 LEU A O 1
ATOM 783 N N . LEU A 1 105 ? -27.583 -1.372 -3.681 1.00 97.19 105 LEU A N 1
ATOM 784 C CA . LEU A 1 105 ? -26.559 -1.498 -2.641 1.00 97.19 105 LEU A CA 1
ATOM 785 C C . LEU A 1 105 ? -27.028 -2.425 -1.514 1.00 97.19 105 LEU A C 1
ATOM 787 O O . LEU A 1 105 ? -26.285 -3.324 -1.127 1.00 97.19 105 LEU A O 1
ATOM 791 N N . GLY A 1 106 ? -28.276 -2.279 -1.062 1.00 96.12 106 GLY A N 1
ATOM 792 C CA . GLY A 1 106 ? -28.867 -3.160 -0.058 1.00 96.12 106 GLY A CA 1
ATOM 793 C C . GLY A 1 106 ? -28.864 -4.626 -0.498 1.00 96.12 106 GLY A C 1
ATOM 794 O O . GLY A 1 106 ? -28.473 -5.488 0.282 1.00 96.12 106 GLY A O 1
ATOM 795 N N . LEU A 1 107 ? -29.212 -4.903 -1.763 1.00 97.56 107 LEU A N 1
ATOM 796 C CA . LEU A 1 107 ? -29.120 -6.241 -2.364 1.00 97.56 107 LEU A CA 1
ATOM 797 C C . LEU A 1 107 ? -27.674 -6.759 -2.430 1.00 97.56 107 LEU A C 1
ATOM 799 O O . LEU A 1 107 ? -27.405 -7.895 -2.028 1.00 97.56 107 LEU A O 1
ATOM 803 N N . ASN A 1 108 ? -26.744 -5.924 -2.903 1.00 97.38 108 ASN A N 1
ATOM 804 C CA . ASN A 1 108 ? -25.326 -6.263 -3.035 1.00 97.38 108 ASN A CA 1
ATOM 805 C C . ASN A 1 108 ? -24.687 -6.626 -1.685 1.00 97.38 108 ASN A C 1
ATOM 807 O O . ASN A 1 108 ? -23.879 -7.548 -1.610 1.00 97.38 108 ASN A O 1
ATOM 811 N N . PHE A 1 109 ? -25.089 -5.942 -0.611 1.00 96.00 109 PHE A N 1
ATOM 812 C CA . PHE A 1 109 ? -24.553 -6.122 0.739 1.00 96.00 109 PHE A CA 1
ATOM 813 C C . PHE A 1 109 ? -25.498 -6.888 1.679 1.00 96.00 109 PHE A C 1
ATOM 815 O O . PHE A 1 109 ? -25.399 -6.759 2.896 1.00 96.00 109 PHE A O 1
ATOM 822 N N . THR A 1 110 ? -26.378 -7.742 1.144 1.00 96.25 110 THR A N 1
ATOM 823 C CA . THR A 1 110 ? -27.284 -8.590 1.954 1.00 96.25 110 THR A CA 1
ATOM 824 C C . THR A 1 110 ? -26.565 -9.536 2.916 1.00 96.25 110 THR A C 1
ATOM 826 O O . THR A 1 110 ? -27.145 -9.925 3.923 1.00 96.25 110 THR A O 1
ATOM 829 N N . ARG A 1 111 ? -25.319 -9.922 2.612 1.00 95.94 111 ARG A N 1
ATOM 830 C CA . ARG A 1 111 ? -24.484 -10.807 3.449 1.00 95.94 111 ARG A CA 1
ATOM 831 C C . ARG A 1 111 ? -23.371 -10.074 4.199 1.00 95.94 111 ARG A C 1
ATOM 833 O O . ARG A 1 111 ? -22.442 -10.716 4.696 1.00 95.94 111 ARG A O 1
ATOM 840 N N . LEU A 1 112 ? -23.397 -8.744 4.200 1.00 94.69 112 LEU A N 1
ATOM 841 C CA . LEU A 1 112 ? -22.484 -7.971 5.026 1.00 94.69 112 LEU A CA 1
ATOM 842 C C . LEU A 1 112 ? -22.967 -8.066 6.471 1.00 94.69 112 LEU A C 1
ATOM 844 O O . LEU A 1 112 ? -24.094 -7.667 6.757 1.00 94.69 112 LEU A O 1
ATOM 848 N N . ASP A 1 113 ? -22.121 -8.598 7.348 1.00 95.62 113 ASP A N 1
ATOM 849 C CA . ASP A 1 113 ? -22.326 -8.450 8.781 1.00 95.62 113 ASP A CA 1
ATOM 850 C C . ASP A 1 113 ? -22.121 -6.973 9.128 1.00 95.62 113 ASP A C 1
ATOM 852 O O . ASP A 1 113 ? -21.059 -6.411 8.862 1.00 95.62 113 ASP A O 1
ATOM 856 N N . ARG A 1 114 ? -23.182 -6.317 9.600 1.00 94.75 114 ARG A N 1
ATOM 857 C CA . ARG A 1 114 ? -23.182 -4.873 9.871 1.00 94.75 114 ARG A CA 1
ATOM 858 C C . ARG A 1 114 ? -22.776 -4.545 11.302 1.00 94.75 114 ARG A C 1
ATOM 860 O O . ARG A 1 114 ? -22.526 -3.376 11.573 1.00 94.75 114 ARG A O 1
ATOM 867 N N . ASP A 1 115 ? -22.708 -5.554 12.162 1.00 96.00 115 ASP A N 1
ATOM 868 C CA . ASP A 1 115 ? -22.272 -5.412 13.547 1.00 96.00 115 ASP A CA 1
ATOM 869 C C . ASP A 1 115 ? -20.781 -5.767 13.695 1.00 96.00 115 ASP A C 1
ATOM 871 O O . ASP A 1 115 ? -20.222 -5.658 14.781 1.00 96.00 115 ASP A O 1
ATOM 875 N N . GLN A 1 116 ? -20.123 -6.167 12.598 1.00 95.06 116 GLN A N 1
ATOM 876 C CA . GLN A 1 116 ? -18.695 -6.453 12.576 1.00 95.06 116 GLN A CA 1
ATOM 877 C C . GLN A 1 116 ? -17.875 -5.176 12.801 1.00 95.06 116 GLN A C 1
ATOM 879 O O . GLN A 1 116 ? -17.904 -4.247 11.989 1.00 95.06 116 GLN A O 1
ATOM 884 N N . GLU A 1 117 ? -17.102 -5.167 13.884 1.00 94.44 117 GLU A N 1
ATOM 885 C CA . GLU A 1 117 ? -16.142 -4.109 14.191 1.00 94.44 117 GLU A CA 1
ATOM 886 C C . GLU A 1 117 ? -14.871 -4.259 13.330 1.00 94.44 117 GLU A C 1
ATOM 888 O O . GLU A 1 117 ? -14.484 -5.389 13.007 1.00 94.44 117 GLU A O 1
ATOM 893 N N . PRO A 1 118 ? -14.236 -3.146 12.910 1.00 93.81 118 PRO A N 1
ATOM 894 C CA . PRO A 1 118 ? -12.934 -3.188 12.252 1.00 93.81 118 PRO A CA 1
ATOM 895 C C . PRO A 1 118 ? -11.861 -3.790 13.162 1.00 93.81 118 PRO A C 1
ATOM 897 O O . PRO A 1 118 ? 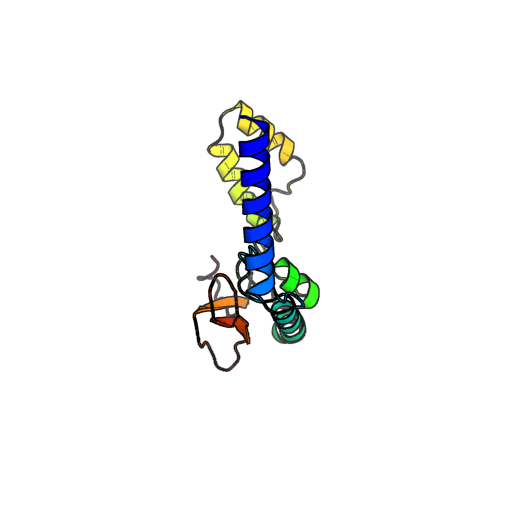-11.920 -3.645 14.383 1.00 93.81 118 PRO A O 1
ATOM 900 N N . ALA A 1 119 ? -10.852 -4.417 12.564 1.00 93.19 119 ALA A N 1
ATOM 901 C CA . ALA A 1 119 ? -9.648 -4.791 13.294 1.00 93.19 119 ALA A CA 1
ATOM 902 C C . ALA A 1 119 ? -8.913 -3.530 13.781 1.00 93.19 119 ALA A C 1
ATOM 904 O O . ALA A 1 119 ? -8.911 -2.510 13.093 1.00 93.19 119 ALA A O 1
ATOM 905 N N . GLU A 1 120 ? -8.269 -3.609 14.946 1.00 93.44 120 GLU A N 1
ATOM 906 C CA . GLU A 1 120 ? -7.493 -2.510 15.530 1.00 93.44 120 GLU A CA 1
ATOM 907 C C . GLU A 1 120 ? -5.996 -2.739 15.277 1.00 93.44 120 GLU A C 1
ATOM 909 O O . GLU A 1 120 ? -5.391 -3.584 15.942 1.00 93.44 120 GLU A O 1
ATOM 914 N N . PRO A 1 121 ? -5.372 -2.031 14.316 1.00 93.88 121 PRO A N 1
ATOM 915 C CA . PRO A 1 121 ? -3.964 -2.224 14.015 1.00 93.88 121 PRO A CA 1
ATOM 916 C C . PRO A 1 121 ? -3.078 -1.612 15.102 1.00 93.88 121 PRO A C 1
ATOM 918 O O . PRO A 1 121 ? -3.278 -0.473 15.519 1.00 93.88 121 PRO A O 1
ATOM 921 N N . THR A 1 122 ? -2.063 -2.354 15.523 1.00 95.00 122 THR A N 1
ATOM 922 C CA . THR A 1 122 ? -1.049 -1.941 16.511 1.00 95.00 122 THR A CA 1
ATOM 923 C C . THR A 1 122 ? 0.274 -1.554 15.849 1.00 95.00 122 THR A C 1
ATOM 925 O O . THR A 1 122 ? 1.090 -0.826 16.427 1.00 95.00 122 THR A O 1
ATOM 928 N N . LEU A 1 123 ? 0.478 -2.011 14.612 1.00 95.12 123 LEU A N 1
ATOM 929 C CA . LEU A 1 123 ? 1.590 -1.653 13.740 1.00 95.12 123 LEU A CA 1
ATOM 930 C C . LEU A 1 123 ? 1.071 -1.101 12.415 1.00 95.12 123 LEU A C 1
ATOM 932 O O . LEU A 1 123 ? -0.029 -1.433 11.987 1.00 95.12 123 LEU A O 1
ATOM 936 N N . GLY A 1 124 ? 1.887 -0.309 11.731 1.00 94.62 124 GLY A N 1
ATOM 937 C CA . GLY A 1 124 ? 1.642 0.144 10.368 1.00 94.62 124 GLY A CA 1
ATOM 938 C C . GLY A 1 124 ? 2.876 -0.041 9.499 1.00 94.62 124 GLY A C 1
ATOM 939 O O . GLY A 1 124 ? 4.002 0.153 9.957 1.00 94.62 124 GLY A O 1
ATOM 940 N N . VAL A 1 125 ? 2.671 -0.411 8.236 1.00 94.81 125 VAL A N 1
ATOM 941 C CA . VAL A 1 125 ? 3.723 -0.323 7.219 1.00 94.81 125 VAL A CA 1
ATOM 942 C C . VAL A 1 125 ? 3.648 1.060 6.590 1.00 94.81 125 VAL A C 1
ATOM 944 O O . VAL A 1 125 ? 2.723 1.370 5.838 1.00 94.81 125 VAL A O 1
ATOM 947 N N . ALA A 1 126 ? 4.651 1.881 6.863 1.00 94.38 126 ALA A N 1
ATOM 948 C CA . ALA A 1 126 ? 4.768 3.219 6.313 1.00 94.38 126 ALA A CA 1
ATOM 949 C C . ALA A 1 126 ? 5.797 3.268 5.178 1.00 94.38 126 ALA A C 1
ATOM 951 O O . ALA A 1 126 ? 6.649 2.389 5.030 1.00 94.38 126 ALA A O 1
ATOM 952 N N . TYR A 1 127 ? 5.707 4.308 4.346 1.00 94.62 127 TYR A N 1
ATOM 953 C CA . TYR A 1 127 ? 6.588 4.515 3.197 1.00 94.62 127 TYR A CA 1
ATOM 954 C C . TYR A 1 127 ? 7.131 5.942 3.173 1.00 94.62 127 TYR A C 1
ATOM 956 O O . TYR A 1 127 ? 6.366 6.908 3.204 1.00 94.62 127 TYR A O 1
ATOM 964 N N . VAL A 1 128 ? 8.444 6.079 2.989 1.00 95.56 128 VAL A N 1
ATOM 965 C CA . VAL A 1 128 ? 9.093 7.355 2.659 1.00 95.56 128 VAL A CA 1
ATOM 966 C C . VAL A 1 128 ? 9.820 7.285 1.320 1.00 95.56 128 VAL A C 1
ATOM 968 O O . VAL A 1 128 ? 10.340 6.249 0.909 1.00 95.56 128 VAL A O 1
ATOM 971 N N . THR A 1 129 ? 9.863 8.420 0.619 1.00 95.94 129 THR A N 1
ATOM 972 C CA . THR A 1 129 ? 10.660 8.556 -0.609 1.00 95.94 129 THR A CA 1
ATOM 973 C C . THR A 1 129 ? 12.125 8.777 -0.247 1.00 95.94 129 THR A C 1
ATOM 975 O O . THR A 1 129 ? 12.427 9.612 0.602 1.00 95.94 129 THR A O 1
ATOM 978 N N . GLY A 1 130 ? 13.037 8.079 -0.926 1.00 94.94 130 GLY A N 1
ATOM 979 C CA . GLY A 1 130 ? 14.464 8.118 -0.610 1.00 94.94 130 GLY A CA 1
ATOM 980 C C . GLY A 1 130 ? 14.840 7.320 0.651 1.00 94.94 130 GLY A C 1
ATOM 981 O O . GLY A 1 130 ? 14.156 6.348 0.991 1.00 94.94 130 GLY A O 1
ATOM 982 N N . PRO A 1 131 ? 15.959 7.678 1.311 1.00 95.19 131 PRO A N 1
ATOM 983 C CA . PRO A 1 131 ? 16.419 7.004 2.523 1.00 95.19 131 PRO A CA 1
ATOM 984 C C . PRO A 1 131 ? 15.418 7.155 3.673 1.00 95.19 131 PRO A C 1
ATOM 986 O O . PRO A 1 131 ? 14.966 8.264 3.955 1.00 95.19 131 PRO A O 1
ATOM 989 N N . GLY A 1 132 ? 15.099 6.046 4.334 1.00 94.00 132 GLY A N 1
ATOM 990 C CA . GLY A 1 132 ? 14.262 6.011 5.530 1.00 94.00 132 GLY A CA 1
ATOM 991 C C . GLY A 1 132 ? 15.034 5.607 6.789 1.00 94.00 132 GLY A C 1
ATOM 992 O O . GLY A 1 132 ? 16.261 5.743 6.830 1.00 94.00 132 GLY A O 1
ATOM 993 N N . PRO A 1 133 ? 14.318 5.129 7.822 1.00 95.19 133 PRO A N 1
ATOM 994 C CA . PRO A 1 133 ? 14.913 4.567 9.032 1.00 95.19 133 PRO A CA 1
ATOM 995 C C . PRO A 1 133 ? 15.946 3.470 8.736 1.00 95.19 133 PRO A C 1
ATOM 997 O O . PRO A 1 133 ? 15.873 2.791 7.712 1.00 95.19 133 PRO A O 1
ATOM 1000 N N . ALA A 1 134 ? 16.920 3.302 9.635 1.00 93.38 134 ALA A N 1
ATOM 1001 C CA . ALA A 1 134 ? 18.030 2.363 9.444 1.00 93.38 134 ALA A CA 1
ATOM 1002 C C . ALA A 1 134 ? 17.589 0.888 9.441 1.00 93.38 134 ALA A C 1
ATOM 1004 O O . ALA A 1 134 ? 18.254 0.049 8.841 1.00 93.38 134 ALA A O 1
ATOM 1005 N N . ASP A 1 135 ? 16.480 0.595 10.112 1.00 93.50 135 ASP A N 1
ATOM 1006 C CA . ASP A 1 135 ? 15.785 -0.690 10.177 1.00 93.50 135 ASP A CA 1
ATOM 1007 C C . ASP A 1 135 ? 14.693 -0.840 9.101 1.00 93.50 135 ASP A C 1
ATOM 1009 O O . ASP A 1 135 ? 13.985 -1.842 9.074 1.00 93.50 135 ASP A O 1
ATOM 1013 N N . GLY A 1 136 ? 14.559 0.138 8.200 1.00 95.88 136 GLY A N 1
ATOM 1014 C CA . GLY A 1 136 ? 13.630 0.079 7.080 1.00 95.88 136 GLY A CA 1
ATOM 1015 C C . GLY A 1 136 ? 14.140 -0.758 5.903 1.00 95.88 136 GLY A C 1
ATOM 1016 O O . GLY A 1 136 ? 15.335 -1.000 5.722 1.00 95.88 136 GLY A O 1
ATOM 1017 N N . TRP A 1 137 ? 13.213 -1.140 5.030 1.00 96.94 137 TRP A N 1
ATOM 1018 C CA . TRP A 1 137 ? 13.464 -1.883 3.804 1.00 96.94 137 TRP A CA 1
ATOM 1019 C C . TRP A 1 137 ? 13.601 -0.951 2.599 1.00 96.94 137 TRP A C 1
ATOM 1021 O O . TRP A 1 137 ? 12.595 -0.417 2.116 1.00 96.94 137 TRP A O 1
ATOM 1031 N N . PRO A 1 138 ? 14.811 -0.775 2.043 1.00 97.62 138 PRO A N 1
ATOM 1032 C CA . PRO A 1 138 ? 14.987 0.003 0.828 1.00 97.62 138 PRO A CA 1
ATOM 1033 C C . PRO A 1 138 ? 14.354 -0.714 -0.372 1.00 97.62 138 PRO A C 1
ATOM 1035 O O . PRO A 1 138 ? 14.572 -1.911 -0.611 1.00 97.62 138 PRO A O 1
ATOM 1038 N N . VAL A 1 139 ? 13.596 0.046 -1.161 1.00 95.81 139 VAL A N 1
ATOM 1039 C CA . VAL A 1 139 ? 12.854 -0.422 -2.334 1.00 95.81 139 VAL A CA 1
ATOM 1040 C C . VAL A 1 139 ? 13.041 0.487 -3.543 1.00 95.81 139 VAL A C 1
ATOM 1042 O O . VAL A 1 139 ? 13.580 1.594 -3.466 1.00 95.81 139 VAL A O 1
ATOM 1045 N N . THR A 1 140 ? 12.626 0.003 -4.712 1.00 93.81 140 THR A N 1
ATOM 1046 C CA . THR A 1 140 ? 12.671 0.784 -5.950 1.00 93.81 140 THR A CA 1
ATOM 1047 C C . THR A 1 140 ? 11.427 0.545 -6.795 1.00 93.81 140 THR A C 1
ATOM 1049 O O . THR A 1 140 ? 10.990 -0.587 -7.006 1.00 93.81 140 THR A O 1
ATOM 1052 N N . SER A 1 141 ? 10.886 1.633 -7.334 1.00 90.56 141 SER A N 1
ATOM 1053 C CA . SER A 1 141 ? 9.732 1.639 -8.224 1.00 90.56 141 SER A CA 1
ATOM 1054 C C . SER A 1 141 ? 10.066 2.350 -9.530 1.00 90.56 141 SER A C 1
ATOM 1056 O O . SER A 1 141 ? 10.605 3.454 -9.514 1.00 90.56 141 SER A O 1
ATOM 1058 N N . ALA A 1 142 ? 9.678 1.771 -10.669 1.00 86.88 142 ALA A N 1
ATOM 1059 C CA . ALA A 1 142 ? 9.723 2.468 -11.955 1.00 86.88 142 ALA A CA 1
ATOM 1060 C C . ALA A 1 142 ? 8.826 3.723 -11.998 1.00 86.88 142 ALA A C 1
ATOM 1062 O O . ALA A 1 142 ? 9.063 4.606 -12.818 1.00 86.88 142 ALA A O 1
ATOM 1063 N N . TRP A 1 143 ? 7.808 3.808 -11.134 1.00 86.25 143 TRP A N 1
ATOM 1064 C CA . TRP A 1 143 ? 6.883 4.943 -11.055 1.00 86.25 143 TRP A CA 1
ATOM 1065 C C . TRP A 1 143 ? 7.301 5.987 -10.011 1.00 86.25 143 TRP A C 1
ATOM 1067 O O . TRP A 1 143 ? 7.171 7.183 -10.259 1.00 86.25 143 TRP A O 1
ATOM 1077 N N . ARG A 1 144 ? 7.812 5.555 -8.849 1.00 90.25 144 ARG A N 1
ATOM 1078 C CA . ARG A 1 144 ? 8.153 6.452 -7.723 1.00 90.25 144 ARG A CA 1
ATOM 1079 C C . ARG A 1 144 ? 9.649 6.716 -7.537 1.00 90.25 144 ARG A C 1
ATOM 1081 O O . ARG A 1 144 ? 10.006 7.638 -6.812 1.00 90.25 144 ARG A O 1
ATOM 1088 N N . GLY A 1 145 ? 10.519 5.928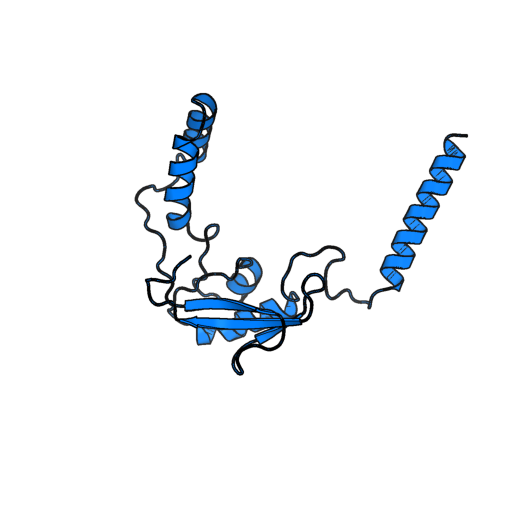 -8.165 1.00 92.50 145 GLY A N 1
ATOM 1089 C CA . GLY A 1 145 ? 11.954 5.931 -7.885 1.00 92.50 145 GLY A CA 1
ATOM 1090 C C . GLY A 1 145 ? 12.307 5.171 -6.595 1.00 92.50 145 GLY A C 1
ATOM 1091 O O . GLY A 1 145 ? 11.579 4.253 -6.205 1.00 92.50 145 GLY A O 1
ATOM 1092 N N . PRO A 1 146 ? 13.446 5.494 -5.958 1.00 96.31 146 PRO A N 1
ATOM 1093 C CA . PRO A 1 146 ? 13.868 4.887 -4.696 1.00 96.31 146 PRO A 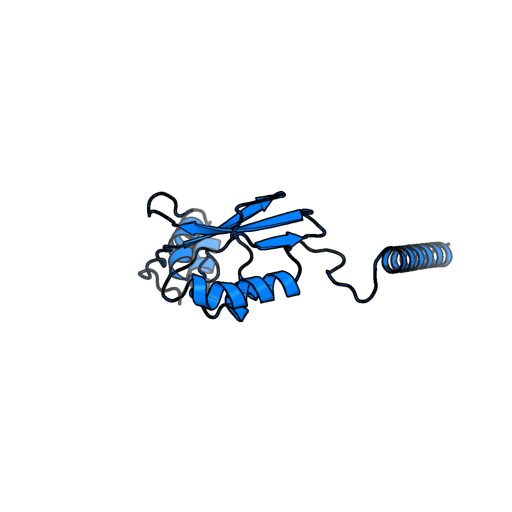CA 1
ATOM 1094 C C . PRO A 1 146 ? 12.984 5.294 -3.509 1.00 96.31 146 PRO A C 1
ATOM 1096 O O . PRO A 1 146 ? 12.574 6.451 -3.388 1.00 96.31 146 PRO A O 1
ATOM 1099 N N . GLY A 1 147 ? 12.763 4.363 -2.587 1.00 97.00 147 GLY A N 1
ATOM 1100 C CA . GLY A 1 147 ? 12.027 4.599 -1.346 1.00 97.00 147 GLY A CA 1
ATOM 1101 C C . GLY A 1 147 ? 12.403 3.612 -0.256 1.00 97.00 147 GLY A C 1
ATOM 1102 O O . GLY A 1 147 ? 13.246 2.742 -0.469 1.00 97.00 147 GLY A O 1
ATOM 1103 N N . THR A 1 148 ? 11.765 3.746 0.900 1.00 97.56 148 THR A N 1
ATOM 1104 C CA . THR A 1 148 ? 11.967 2.863 2.051 1.00 97.56 148 THR A CA 1
ATOM 1105 C C . THR A 1 148 ? 10.620 2.564 2.701 1.00 97.56 148 THR A C 1
ATOM 1107 O O . THR A 1 148 ? 9.899 3.495 3.066 1.00 97.56 148 THR A O 1
ATOM 1110 N N . PHE A 1 149 ? 10.288 1.279 2.840 1.00 96.62 149 PHE A N 1
ATOM 1111 C CA . PHE A 1 149 ? 9.215 0.830 3.729 1.00 96.62 149 PHE A CA 1
ATOM 1112 C C . PHE A 1 149 ? 9.759 0.652 5.143 1.00 96.62 149 PHE A C 1
ATOM 1114 O O . PHE A 1 149 ? 10.921 0.293 5.299 1.00 96.62 149 PHE A O 1
ATOM 1121 N N . TYR A 1 150 ? 8.950 0.867 6.170 1.00 95.88 150 TYR A N 1
ATOM 1122 C CA . TYR A 1 150 ? 9.341 0.603 7.556 1.00 95.88 150 TYR A CA 1
ATOM 1123 C C . TYR A 1 150 ? 8.105 0.313 8.407 1.00 95.88 150 TYR A C 1
ATOM 1125 O O . TYR A 1 150 ? 6.991 0.681 8.029 1.00 95.88 150 TYR A O 1
ATOM 1133 N N . LEU A 1 151 ? 8.309 -0.364 9.536 1.00 94.75 151 LEU A N 1
ATOM 1134 C CA . LEU A 1 151 ? 7.261 -0.562 10.531 1.00 94.75 151 LEU A CA 1
ATOM 1135 C C . LEU A 1 151 ? 7.228 0.613 11.497 1.00 94.75 151 LEU A C 1
ATOM 1137 O O . LEU A 1 151 ? 8.264 1.071 11.978 1.00 94.75 151 LEU A O 1
ATOM 1141 N N . GLU A 1 152 ? 6.026 1.061 11.822 1.00 94.19 152 GLU A N 1
ATOM 1142 C CA . GLU A 1 152 ? 5.785 2.021 12.887 1.00 94.19 152 GLU A CA 1
ATOM 1143 C C . GLU A 1 152 ? 4.722 1.506 13.850 1.00 94.19 152 GLU A C 1
ATOM 1145 O O . GLU A 1 152 ? 3.849 0.718 13.488 1.00 94.19 152 GLU A O 1
ATOM 1150 N N . ARG A 1 153 ? 4.817 1.941 15.105 1.00 94.31 153 ARG A N 1
ATOM 1151 C CA . ARG A 1 153 ? 3.806 1.665 16.123 1.00 94.31 153 ARG A CA 1
ATOM 1152 C C . ARG A 1 153 ? 2.646 2.625 15.937 1.00 94.31 153 ARG A C 1
ATOM 1154 O O . ARG A 1 153 ? 2.856 3.833 15.854 1.00 94.31 153 ARG A O 1
ATOM 1161 N N . LEU A 1 154 ? 1.440 2.075 15.906 1.00 91.88 154 LEU A N 1
ATOM 1162 C CA . LEU A 1 154 ? 0.220 2.860 15.890 1.00 91.88 154 LEU A CA 1
ATOM 1163 C C . LEU A 1 154 ? -0.278 2.970 17.324 1.00 91.88 154 LEU A C 1
ATOM 1165 O O . LEU A 1 154 ? -0.765 2.011 17.918 1.00 91.88 154 LEU A O 1
ATOM 1169 N N . ASP A 1 155 ? -0.118 4.154 17.899 1.00 77.69 155 ASP A N 1
ATOM 1170 C CA . ASP A 1 155 ? -0.859 4.523 19.094 1.00 77.69 155 ASP A CA 1
ATOM 1171 C C . ASP A 1 155 ? -2.275 4.869 18.614 1.00 77.69 155 ASP A C 1
ATOM 1173 O O . ASP A 1 155 ? -2.404 5.623 17.649 1.00 77.69 155 ASP A O 1
ATOM 1177 N N . GLY A 1 156 ? -3.325 4.305 19.222 1.00 58.94 156 GLY A N 1
ATOM 1178 C CA . GLY A 1 156 ? -4.713 4.285 18.706 1.00 58.94 156 GLY A CA 1
ATOM 1179 C C . GLY A 1 156 ? -5.393 5.629 18.370 1.00 58.94 156 GLY A C 1
ATOM 1180 O O . GLY A 1 156 ? -6.577 5.651 18.056 1.00 58.94 156 GLY A O 1
ATOM 1181 N N . GLU A 1 157 ? -4.672 6.750 18.421 1.00 51.09 157 GLU A N 1
ATOM 1182 C CA . GLU A 1 157 ? -5.066 8.063 17.899 1.00 51.09 157 GLU A CA 1
ATOM 1183 C C . GLU A 1 157 ? -4.666 8.285 16.421 1.00 51.09 157 GLU A C 1
ATOM 1185 O O . GLU A 1 157 ? -5.195 9.197 15.788 1.00 51.09 157 GLU A O 1
ATOM 1190 N N . ASN A 1 158 ? -3.763 7.465 15.860 1.00 41.44 158 ASN A N 1
ATOM 1191 C CA . ASN A 1 158 ? -3.188 7.635 14.513 1.00 41.44 158 ASN A CA 1
ATOM 1192 C C . ASN A 1 158 ? -3.632 6.580 13.484 1.00 41.44 158 ASN A C 1
ATOM 1194 O O . ASN A 1 158 ? -3.003 6.442 12.434 1.00 41.44 158 ASN A O 1
ATOM 1198 N N . THR A 1 159 ? -4.712 5.846 13.743 1.00 47.31 159 THR A N 1
ATOM 1199 C CA . THR A 1 159 ? -5.291 4.937 12.747 1.00 47.31 159 THR A CA 1
ATOM 1200 C C . THR A 1 159 ? -5.964 5.763 11.632 1.00 47.31 159 THR A C 1
ATOM 1202 O O . THR A 1 159 ? -6.844 6.568 11.950 1.00 47.31 159 THR A O 1
ATOM 1205 N N . PRO A 1 160 ? -5.545 5.641 10.356 1.00 45.47 160 PRO A N 1
ATOM 1206 C CA . PRO A 1 160 ? -6.124 6.398 9.241 1.00 45.47 160 PRO A CA 1
ATOM 1207 C C . PRO A 1 160 ? -7.579 6.024 8.912 1.00 45.47 160 PRO A C 1
ATOM 1209 O O . PRO A 1 160 ? -7.987 4.870 9.170 1.00 45.47 160 PRO A O 1
#

Radius of gyration: 22.0 Å; chains: 1; bounding box: 52×24×69 Å

Foldseek 3Di:
DVVVVVVVVVVVVVVVVVVLVVVDDPPDQDDPDDPDAFTLVLLLVQLQVVLVVQPPFAEEEQPDCDSSCVNSVDNYDDCVRWLQNCLVVLVVCLVVDDPVVNVVSCVVCVPRPNPDHTDQGQKYWHKDADDDDPQWRWGADPVRGIITIDMDTDDRVPDD

Sequence (160 aa):
MVPAVAAVAALALVATDVGFVLSRPLPWVQAPISTNWATAEQYQRIGEEMQEAARGEVVASPGEIGTLAYYCECDIVDVFSDRGAIVPLVARREREASPVMRALLGLNFTRLDRDQEPAEPTLGVAYVTGPGPADGWPVTSAWRGPGTFYLERLDGENTP

Secondary structure (DSSP, 8-state):
-HHHHHHHHHHHHHHHHHHHHHTS-SS-SS-SS---SS-HHHHHHHHHHHHHHTTT-EEE--S--HHHHHHH-SEEE-TTT-HHHHHHHHHHHHHHS-HHHHHHHHHHTTT--SSPPPP--SEEEEEEESS--TTSEEEEETTTEEEEEEEEE--TT---

pLDDT: mean 90.85, std 9.55, range [41.44, 98.31]